Protein AF-A0AAV5YJ22-F1 (afdb_monomer_lite)

Sequence (121 aa):
APIPAADQAAGNADGRLGFRVPCLLVSPFAPRERVSHTVFDHTSVLSMIEWRWDLAPLTVRDAGANNLATALDFRSPSLHAAQFAVPPGPFGAPCSLVTARASRNEWAPVLDMAATFGWPV

Secondary structure (DSSP, 8-state):
-PPPHHHHHTT--S----S-------STTSPTT----S---THHHHHHHHHHHTPPPSSTTGGGSPPGGGG--TTS----PPP------SSSS---TTTGGGS--TTHHHHHHHHHTT---

Radius of gyration: 23.46 Å; chains: 1; bounding box: 58×46×47 Å

Structure (mmCIF, N/CA/C/O backbone):
data_AF-A0AAV5YJ22-F1
#
_entry.id   AF-A0AAV5YJ22-F1
#
loop_
_atom_site.group_PDB
_atom_site.id
_atom_site.type_symbol
_atom_site.label_atom_id
_atom_site.label_alt_id
_atom_site.label_comp_id
_atom_site.label_asym_id
_atom_site.label_entity_id
_atom_site.label_seq_id
_atom_site.pdbx_PDB_ins_code
_atom_site.Cartn_x
_atom_site.Cartn_y
_atom_site.Cartn_z
_atom_site.occupancy
_atom_site.B_iso_or_equiv
_atom_site.auth_seq_id
_atom_site.auth_comp_id
_atom_site.auth_asym_id
_atom_site.auth_atom_id
_atom_site.pdbx_PDB_model_num
ATOM 1 N N . ALA A 1 1 ? -18.566 2.467 8.330 1.00 57.62 1 ALA A N 1
ATOM 2 C CA . ALA A 1 1 ? -18.851 1.834 9.635 1.00 57.62 1 ALA A CA 1
ATOM 3 C C . ALA A 1 1 ? -18.717 2.885 10.741 1.00 57.62 1 ALA A C 1
ATOM 5 O O . ALA A 1 1 ? -18.123 3.923 10.458 1.00 57.62 1 ALA A O 1
ATOM 6 N N . PRO A 1 2 ? -19.279 2.677 11.946 1.00 70.56 2 PRO A N 1
ATOM 7 C CA . PRO A 1 2 ? -19.092 3.592 13.076 1.00 70.56 2 PRO A CA 1
ATOM 8 C C . PRO A 1 2 ? -17.601 3.772 13.393 1.00 70.56 2 PRO A C 1
ATOM 10 O O . PRO A 1 2 ? -16.855 2.796 13.348 1.00 70.56 2 PRO A O 1
ATOM 13 N N . ILE A 1 3 ? -17.170 5.000 13.695 1.00 77.12 3 ILE A N 1
ATOM 14 C CA . ILE A 1 3 ? -15.765 5.307 14.003 1.00 77.12 3 ILE A CA 1
ATOM 15 C C . ILE A 1 3 ? -15.438 4.758 15.402 1.00 77.12 3 ILE A C 1
ATOM 17 O O . ILE A 1 3 ? -16.082 5.196 16.362 1.00 77.12 3 ILE A O 1
ATOM 21 N N . PRO A 1 4 ? -14.467 3.836 15.552 1.00 79.88 4 PRO A N 1
ATOM 22 C CA . PRO A 1 4 ? -14.056 3.335 16.862 1.00 79.88 4 PRO A CA 1
ATOM 23 C C . PRO A 1 4 ? -13.567 4.462 17.782 1.00 79.88 4 PRO A C 1
ATOM 25 O O . PRO A 1 4 ? -12.995 5.446 17.318 1.00 79.88 4 PRO A O 1
ATOM 28 N N . ALA A 1 5 ? -13.724 4.303 19.098 1.00 83.38 5 ALA A N 1
ATOM 29 C CA . ALA A 1 5 ? -13.278 5.308 20.070 1.00 83.38 5 ALA A CA 1
ATOM 30 C C . ALA A 1 5 ? -11.773 5.627 19.959 1.00 83.38 5 ALA A C 1
ATOM 32 O O . ALA A 1 5 ? -11.375 6.773 20.143 1.00 83.38 5 ALA A O 1
ATOM 33 N N . ALA A 1 6 ? -10.948 4.635 19.605 1.00 79.56 6 ALA A N 1
ATOM 34 C CA . ALA A 1 6 ? -9.516 4.824 19.373 1.00 79.56 6 ALA A CA 1
ATOM 35 C C . ALA A 1 6 ? -9.228 5.746 18.171 1.00 79.56 6 ALA A C 1
ATOM 37 O O . ALA A 1 6 ? -8.395 6.642 18.275 1.00 79.56 6 ALA A O 1
ATOM 38 N N . ASP A 1 7 ? -9.967 5.586 17.068 1.00 77.31 7 ASP A N 1
ATOM 39 C CA . ASP A 1 7 ? -9.870 6.460 15.891 1.00 77.31 7 ASP A CA 1
ATOM 40 C C . ASP A 1 7 ? -10.308 7.891 16.232 1.00 77.31 7 ASP A C 1
ATOM 42 O O . ASP A 1 7 ? -9.645 8.855 15.847 1.00 77.31 7 ASP A O 1
ATOM 46 N N . GLN A 1 8 ? -11.393 8.039 17.000 1.00 82.69 8 GLN A N 1
ATOM 47 C CA . GLN A 1 8 ? -11.853 9.353 17.464 1.00 82.69 8 GLN A CA 1
ATOM 48 C C . GLN A 1 8 ? -10.802 10.034 18.351 1.00 82.69 8 GLN A C 1
ATOM 50 O O . GLN A 1 8 ? -10.528 11.220 18.173 1.00 82.69 8 GLN A O 1
ATOM 55 N N . ALA A 1 9 ? -10.169 9.286 19.262 1.00 81.81 9 ALA A N 1
ATOM 56 C CA . ALA A 1 9 ? -9.095 9.789 20.120 1.00 81.81 9 ALA A CA 1
ATOM 57 C C . ALA A 1 9 ? -7.842 10.204 19.327 1.00 81.81 9 ALA A C 1
ATOM 59 O O . ALA A 1 9 ? -7.155 11.143 19.719 1.00 81.81 9 ALA A O 1
ATOM 60 N N . ALA A 1 10 ? -7.577 9.554 18.190 1.00 75.62 10 ALA A N 1
ATOM 61 C CA . ALA A 1 10 ? -6.520 9.932 17.251 1.00 75.62 10 ALA A CA 1
ATOM 62 C C . ALA A 1 10 ? -6.883 11.144 16.362 1.00 75.62 10 ALA A C 1
ATOM 64 O O . ALA A 1 10 ? -6.076 11.560 15.531 1.00 75.62 10 ALA A O 1
ATOM 65 N N . GLY A 1 11 ? -8.079 11.724 16.526 1.00 80.25 11 GLY A N 1
ATOM 66 C CA . GLY A 1 11 ? -8.534 12.917 15.807 1.00 80.25 11 GLY A CA 1
ATOM 67 C C . GLY A 1 11 ? -9.370 12.640 14.553 1.00 80.25 11 GLY A C 1
ATOM 68 O O . GLY A 1 11 ? -9.738 13.581 13.849 1.00 80.25 11 GLY A O 1
ATOM 69 N N . ASN A 1 12 ? -9.711 11.381 14.262 1.00 77.75 12 ASN A N 1
ATOM 70 C CA . ASN A 1 12 ? -10.606 11.036 13.157 1.00 77.75 12 ASN A CA 1
ATOM 71 C C . ASN A 1 12 ? -12.073 11.249 13.576 1.00 77.75 12 ASN A C 1
ATOM 73 O O . ASN A 1 12 ? -12.706 10.357 14.136 1.00 77.75 12 ASN A O 1
ATOM 77 N N . ALA A 1 13 ? -12.615 12.441 13.316 1.00 76.88 13 ALA A N 1
ATOM 78 C CA . ALA A 1 13 ? -13.981 12.805 13.711 1.00 76.88 13 ALA A CA 1
ATOM 79 C C . ALA A 1 13 ? -15.055 12.497 12.647 1.00 76.88 13 ALA A C 1
ATOM 81 O O . ALA A 1 13 ? -16.232 12.391 12.984 1.00 76.88 13 ALA A O 1
ATOM 82 N N . ASP A 1 14 ? -14.678 12.367 11.371 1.00 80.81 14 ASP A N 1
ATOM 83 C CA . ASP A 1 14 ? -15.618 12.262 10.244 1.00 80.81 14 ASP A CA 1
ATOM 84 C C . ASP A 1 14 ? -15.607 10.894 9.539 1.00 80.81 14 ASP A C 1
ATOM 86 O O . ASP A 1 14 ? -16.500 10.601 8.739 1.00 80.81 14 ASP A O 1
ATOM 90 N N . GLY A 1 15 ? -14.619 10.040 9.832 1.00 80.00 15 GLY A N 1
ATOM 91 C CA . GLY A 1 15 ? -14.491 8.708 9.247 1.00 80.00 15 GLY A CA 1
ATOM 92 C C . GLY A 1 15 ? -14.138 8.734 7.760 1.00 80.00 15 GLY A C 1
ATOM 93 O O . GLY A 1 15 ? -14.307 7.724 7.075 1.00 80.00 15 GLY A O 1
ATOM 94 N N . ARG A 1 16 ? -13.677 9.875 7.232 1.00 85.38 16 ARG A N 1
ATOM 95 C CA . ARG A 1 16 ? -13.367 10.044 5.809 1.00 85.38 16 ARG A CA 1
ATOM 96 C C . ARG A 1 16 ? -11.949 9.578 5.481 1.00 85.38 16 ARG A C 1
ATOM 98 O O . ARG A 1 16 ? -11.114 9.327 6.349 1.00 85.38 16 ARG A O 1
ATOM 105 N N . LEU A 1 17 ? -11.675 9.431 4.184 1.00 85.06 17 LEU A N 1
ATOM 106 C CA . LEU A 1 17 ? -10.358 9.036 3.665 1.00 85.06 17 LEU A CA 1
ATOM 107 C C . LEU A 1 17 ? -9.369 10.211 3.551 1.00 85.06 17 LEU A C 1
ATOM 109 O O . LEU A 1 17 ? -8.184 9.982 3.349 1.00 85.06 17 LEU A O 1
ATOM 113 N N . GLY A 1 18 ? -9.841 11.455 3.680 1.00 87.88 18 GLY A N 1
ATOM 114 C CA . GLY A 1 18 ? -9.026 12.649 3.457 1.00 87.88 18 GLY A CA 1
ATOM 115 C C . GLY A 1 18 ? -8.789 12.950 1.972 1.00 87.88 18 GLY A C 1
ATOM 116 O O . GLY A 1 18 ? -9.609 12.614 1.113 1.00 87.88 18 GLY A O 1
ATOM 117 N N . PHE A 1 19 ? -7.685 13.639 1.673 1.00 91.69 19 PHE A N 1
ATOM 118 C CA . PHE A 1 19 ? -7.274 13.956 0.302 1.00 91.69 19 PHE A CA 1
ATOM 119 C C . PHE A 1 19 ? -6.531 12.778 -0.345 1.00 91.69 19 PHE A C 1
ATOM 121 O O . PHE A 1 19 ? -6.006 11.900 0.334 1.00 91.69 19 PHE A O 1
ATOM 128 N N . ARG A 1 20 ? -6.478 12.750 -1.682 1.00 94.75 20 ARG A N 1
ATOM 129 C CA . ARG A 1 20 ? -5.806 11.668 -2.415 1.00 94.75 20 ARG A CA 1
ATOM 130 C C . ARG A 1 20 ? -4.290 11.838 -2.395 1.00 94.75 20 ARG A C 1
ATOM 132 O O . ARG A 1 20 ? -3.785 12.917 -2.689 1.00 94.75 20 ARG A O 1
ATOM 139 N N . VAL A 1 21 ? -3.589 10.736 -2.147 1.00 94.62 21 VAL A N 1
ATOM 140 C CA . VAL A 1 21 ? -2.128 10.622 -2.245 1.00 94.62 21 VAL A CA 1
ATOM 141 C C . VAL A 1 21 ? -1.736 9.649 -3.361 1.00 94.62 21 VAL A C 1
ATOM 143 O O . VAL A 1 21 ? -2.516 8.748 -3.687 1.00 94.62 21 VAL A O 1
ATOM 146 N N . PRO A 1 22 ? -0.550 9.804 -3.972 1.00 96.19 22 PRO A N 1
ATOM 147 C CA . PRO A 1 22 ? -0.038 8.822 -4.919 1.00 96.19 22 PRO A CA 1
ATOM 148 C C . PRO A 1 22 ? 0.274 7.490 -4.219 1.00 96.19 22 PRO A C 1
ATOM 150 O O . PRO A 1 22 ? 0.781 7.462 -3.100 1.00 96.19 22 PRO A O 1
ATOM 153 N N . CYS A 1 23 ? 0.013 6.383 -4.912 1.00 95.19 23 CYS A N 1
ATOM 154 C CA . CYS A 1 23 ? 0.359 5.031 -4.480 1.00 95.19 23 CYS A CA 1
ATOM 155 C C . CYS A 1 23 ? 1.026 4.294 -5.646 1.00 95.19 23 CYS A C 1
ATOM 157 O O . CYS A 1 23 ? 0.514 4.315 -6.767 1.00 95.19 23 CYS A O 1
ATOM 159 N N . LEU A 1 24 ? 2.169 3.659 -5.386 1.00 95.75 24 LEU A N 1
ATOM 160 C CA . LEU A 1 24 ? 2.921 2.877 -6.364 1.00 95.75 24 LEU A CA 1
ATOM 161 C C . LEU A 1 24 ? 3.123 1.460 -5.829 1.00 95.75 24 LEU A C 1
ATOM 163 O O . LEU A 1 24 ? 3.598 1.281 -4.710 1.00 95.75 24 LEU A O 1
ATOM 167 N N . LEU A 1 25 ? 2.802 0.459 -6.650 1.00 94.88 25 LEU A N 1
ATOM 168 C CA . LEU A 1 25 ? 3.099 -0.946 -6.376 1.00 94.88 25 LEU A CA 1
ATOM 169 C C . LEU A 1 25 ? 4.260 -1.390 -7.263 1.00 94.88 25 LEU A C 1
ATOM 171 O O . LEU A 1 25 ? 4.125 -1.470 -8.483 1.00 94.88 25 LEU A O 1
ATOM 175 N N . VAL A 1 26 ? 5.395 -1.701 -6.640 1.00 94.12 26 VAL A N 1
ATOM 176 C CA . VAL A 1 26 ? 6.591 -2.197 -7.327 1.00 94.12 26 VAL A CA 1
ATOM 177 C C . VAL A 1 26 ? 6.833 -3.634 -6.888 1.00 94.12 26 VAL A C 1
ATOM 179 O O . VAL A 1 26 ? 7.144 -3.899 -5.732 1.00 94.12 26 VAL A O 1
ATOM 182 N N . SER A 1 27 ? 6.637 -4.576 -7.806 1.00 93.75 27 SER A N 1
ATOM 183 C CA . SER A 1 27 ? 6.736 -6.010 -7.531 1.00 93.75 27 SER A CA 1
ATOM 184 C C . SER A 1 27 ? 6.930 -6.783 -8.837 1.00 93.75 27 SER A C 1
ATOM 186 O O . SER A 1 27 ? 6.420 -6.336 -9.866 1.00 93.75 27 SER A O 1
ATOM 188 N N . PRO A 1 28 ? 7.576 -7.965 -8.826 1.00 95.44 28 PRO A N 1
ATOM 189 C CA . PRO A 1 28 ? 7.535 -8.887 -9.960 1.00 95.44 28 PRO A CA 1
ATOM 190 C C . PRO A 1 28 ? 6.116 -9.265 -10.393 1.00 95.44 28 PRO A C 1
ATOM 192 O O . PRO A 1 28 ? 5.890 -9.573 -11.556 1.00 95.44 28 PRO A O 1
ATOM 195 N N . PHE A 1 29 ? 5.156 -9.229 -9.468 1.00 95.94 29 PHE A N 1
ATOM 196 C CA . PHE A 1 29 ? 3.751 -9.541 -9.731 1.00 95.94 29 PHE A CA 1
ATOM 197 C C . PHE A 1 29 ? 2.940 -8.321 -10.187 1.00 95.94 29 PHE A C 1
ATOM 199 O O . PHE A 1 29 ? 1.753 -8.445 -10.471 1.00 95.94 29 PHE A O 1
ATOM 206 N N . ALA A 1 30 ? 3.533 -7.124 -10.219 1.00 95.38 30 ALA A N 1
ATOM 207 C CA . ALA A 1 30 ? 2.828 -5.927 -10.660 1.00 95.38 30 ALA A CA 1
ATOM 208 C C . ALA A 1 30 ? 2.716 -5.923 -12.197 1.00 95.38 30 ALA A C 1
ATOM 210 O O . ALA A 1 30 ? 3.748 -5.977 -12.877 1.00 95.38 30 ALA A O 1
ATOM 211 N N . PRO A 1 31 ? 1.501 -5.830 -12.771 1.00 92.88 31 PRO A N 1
ATOM 212 C CA . PRO A 1 31 ? 1.338 -5.691 -14.213 1.00 92.88 31 PRO A CA 1
ATOM 213 C C . PRO A 1 31 ? 2.033 -4.421 -14.719 1.00 92.88 31 PRO A C 1
ATOM 215 O O . PRO A 1 31 ? 1.946 -3.361 -14.095 1.00 92.88 31 PRO A O 1
ATOM 218 N N . ARG A 1 32 ? 2.724 -4.518 -15.858 1.00 90.31 32 ARG A N 1
ATOM 219 C CA . ARG A 1 32 ? 3.384 -3.365 -16.486 1.00 90.31 32 ARG A CA 1
ATOM 220 C C . ARG A 1 32 ? 2.347 -2.415 -17.079 1.00 90.31 32 ARG A C 1
ATOM 222 O O . ARG A 1 32 ? 1.290 -2.857 -17.516 1.00 90.31 32 ARG A O 1
ATOM 229 N N . GLU A 1 33 ? 2.669 -1.121 -17.061 1.00 90.62 33 GLU A N 1
ATOM 230 C CA . GLU A 1 33 ? 1.868 -0.057 -17.692 1.00 90.62 33 GLU A CA 1
ATOM 231 C C . GLU A 1 33 ? 0.400 -0.016 -17.229 1.00 90.62 33 GLU A C 1
ATOM 233 O O . GLU A 1 33 ? -0.494 0.417 -17.953 1.00 90.62 33 GLU A O 1
ATOM 238 N N . ARG A 1 34 ? 0.137 -0.453 -15.991 1.00 93.88 34 ARG A N 1
ATOM 239 C CA . ARG A 1 34 ? -1.212 -0.522 -15.432 1.00 93.88 34 ARG A CA 1
ATOM 240 C C . ARG A 1 34 ? -1.427 0.526 -14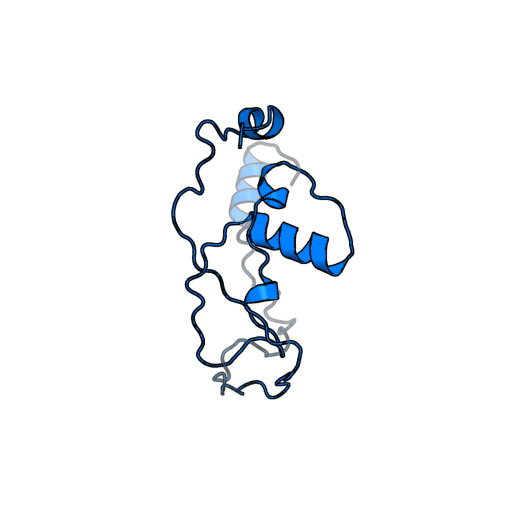.349 1.00 93.88 34 ARG A C 1
ATOM 242 O O . ARG A 1 34 ? -0.692 0.579 -13.366 1.00 93.88 34 ARG A O 1
ATOM 249 N N . VAL A 1 35 ? -2.519 1.276 -14.477 1.00 96.31 35 VAL A N 1
ATOM 250 C CA . VAL A 1 35 ? -3.068 2.121 -13.411 1.00 96.31 35 VAL A CA 1
ATOM 251 C C . VAL A 1 35 ? -4.306 1.433 -12.843 1.00 96.31 35 VAL A C 1
ATOM 253 O O . VAL A 1 35 ? -5.243 1.120 -13.574 1.00 96.31 35 VAL A O 1
ATOM 256 N N . SER A 1 36 ? -4.314 1.167 -11.535 1.00 95.88 36 SER A N 1
ATOM 257 C CA . SER A 1 36 ? -5.521 0.687 -10.858 1.00 95.88 36 SER A CA 1
ATOM 258 C C . SER A 1 36 ? -6.408 1.873 -10.489 1.00 95.88 36 SER A C 1
ATOM 260 O O . SER A 1 36 ? -5.938 2.817 -9.861 1.00 95.88 36 SER A O 1
ATOM 262 N N . HIS A 1 37 ? -7.692 1.811 -10.840 1.00 95.81 37 HIS A N 1
ATOM 263 C CA . HIS A 1 37 ? -8.689 2.816 -10.449 1.00 95.81 37 HIS A CA 1
ATOM 264 C C . HIS A 1 37 ? -9.499 2.416 -9.208 1.00 95.81 37 HIS A C 1
ATOM 266 O O . HIS A 1 37 ? -10.393 3.156 -8.795 1.00 95.81 37 HIS A O 1
ATOM 272 N N . THR A 1 38 ? -9.190 1.264 -8.603 1.00 96.06 38 THR A N 1
ATOM 273 C CA . THR A 1 38 ? -9.744 0.875 -7.302 1.00 96.06 38 THR A CA 1
ATOM 274 C C . THR A 1 38 ? -9.383 1.928 -6.258 1.00 96.06 38 THR A C 1
ATOM 276 O O . THR A 1 38 ? -8.253 2.416 -6.211 1.00 96.06 38 THR A O 1
ATOM 279 N N . VAL A 1 39 ? -10.352 2.286 -5.419 1.00 95.44 39 VAL A N 1
ATOM 280 C CA . VAL A 1 39 ? -10.125 3.211 -4.309 1.00 95.44 39 VAL A CA 1
ATOM 281 C C . VAL A 1 39 ? -9.384 2.470 -3.203 1.00 95.44 39 VAL A C 1
ATOM 283 O O . VAL A 1 39 ? -9.921 1.531 -2.623 1.00 95.44 39 VAL A O 1
ATOM 286 N N . PHE A 1 40 ? -8.169 2.916 -2.911 1.00 96.00 40 PHE A N 1
ATOM 287 C CA . PHE A 1 40 ? -7.377 2.460 -1.774 1.00 96.00 40 PHE A CA 1
ATOM 288 C C . PHE A 1 40 ? -7.205 3.597 -0.770 1.00 96.00 40 PHE A C 1
ATOM 290 O O . PHE A 1 40 ? -7.328 4.777 -1.109 1.00 96.00 40 PHE A O 1
ATOM 297 N N . ASP A 1 41 ? -6.887 3.224 0.457 1.00 94.06 41 ASP A N 1
ATOM 298 C CA . ASP A 1 41 ? -6.511 4.113 1.546 1.00 94.06 41 ASP A CA 1
ATOM 299 C C . ASP A 1 41 ? -5.252 3.589 2.254 1.00 94.06 41 ASP A C 1
ATOM 301 O O . ASP A 1 41 ? -4.692 2.558 1.882 1.00 94.06 41 ASP A O 1
ATOM 305 N N . HIS A 1 42 ? -4.775 4.293 3.279 1.00 92.44 42 HIS A N 1
ATOM 306 C CA . HIS A 1 42 ? -3.573 3.873 4.006 1.00 92.44 42 HIS A CA 1
ATOM 307 C C . HIS A 1 42 ? -3.726 2.498 4.677 1.00 92.44 42 HIS A C 1
ATOM 309 O O . HIS A 1 42 ? -2.765 1.731 4.733 1.00 92.44 42 HIS A O 1
ATOM 315 N N . THR A 1 43 ? -4.935 2.146 5.118 1.00 93.69 43 THR A N 1
ATOM 316 C CA . THR A 1 43 ? -5.238 0.841 5.721 1.00 93.69 43 THR A CA 1
ATOM 317 C C . THR A 1 43 ? -5.290 -0.302 4.707 1.00 93.69 43 THR A C 1
ATOM 319 O O . THR A 1 43 ? -5.199 -1.462 5.090 1.00 93.69 43 THR A O 1
ATOM 322 N N . SER A 1 44 ? -5.315 -0.011 3.404 1.00 96.75 44 SER A N 1
ATOM 323 C CA . SER A 1 44 ? -5.195 -1.023 2.342 1.00 96.75 44 SER A CA 1
ATOM 324 C C . SER A 1 44 ? -3.840 -1.749 2.371 1.00 96.75 44 SER A C 1
ATOM 326 O O . 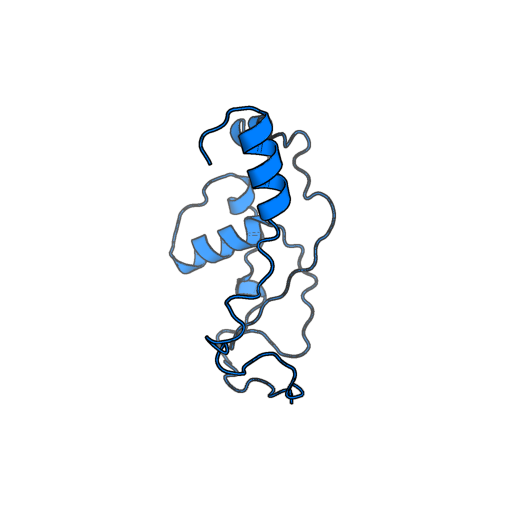SER A 1 44 ? -3.734 -2.897 1.935 1.00 96.75 44 SER A O 1
ATOM 328 N N . VAL A 1 45 ? -2.803 -1.106 2.928 1.00 96.81 45 VAL A N 1
ATOM 329 C CA . VAL A 1 45 ? -1.511 -1.747 3.223 1.00 96.81 45 VAL A CA 1
ATOM 330 C C . VAL A 1 45 ? -1.667 -2.790 4.330 1.00 96.81 45 VAL A C 1
ATOM 332 O O . VAL A 1 45 ? -1.177 -3.905 4.171 1.00 96.81 45 VAL A O 1
ATOM 335 N N . LEU A 1 46 ? -2.381 -2.456 5.411 1.00 96.94 46 LEU A N 1
ATOM 336 C CA . LEU A 1 46 ? -2.659 -3.391 6.507 1.00 96.94 46 LEU A CA 1
ATOM 337 C C . LEU A 1 46 ? -3.493 -4.574 6.018 1.00 96.94 46 LEU A C 1
ATOM 339 O O . LEU A 1 46 ? -3.079 -5.709 6.209 1.00 96.94 46 LEU A O 1
ATOM 343 N N . SER A 1 47 ? -4.549 -4.318 5.243 1.00 97.38 47 SER A N 1
ATOM 344 C CA . SER A 1 47 ? -5.373 -5.368 4.626 1.00 97.38 47 SER A CA 1
ATOM 345 C C . SER A 1 47 ? -4.551 -6.359 3.784 1.00 97.38 47 SER A C 1
ATOM 347 O O . SER A 1 47 ? -4.789 -7.567 3.812 1.00 97.38 47 SER A O 1
ATOM 349 N N . MET A 1 48 ? -3.532 -5.883 3.055 1.00 97.75 48 MET A N 1
ATOM 350 C CA . MET A 1 48 ? -2.625 -6.767 2.314 1.00 97.75 48 MET A CA 1
ATOM 351 C C . MET A 1 48 ? -1.727 -7.602 3.234 1.00 97.75 48 MET A C 1
ATOM 353 O O . MET A 1 48 ? -1.482 -8.772 2.933 1.00 97.75 48 MET A O 1
ATOM 357 N N . ILE A 1 49 ? -1.228 -7.017 4.326 1.00 98.12 49 ILE A N 1
ATOM 358 C CA . ILE A 1 49 ? -0.433 -7.721 5.339 1.00 98.12 49 ILE A CA 1
ATOM 359 C C . ILE A 1 49 ? -1.302 -8.796 6.005 1.00 98.12 49 ILE A C 1
ATOM 361 O O . ILE A 1 49 ? -0.953 -9.973 5.989 1.00 98.12 49 ILE A O 1
ATOM 365 N N . GLU A 1 50 ? -2.473 -8.422 6.502 1.00 98.31 50 GLU A N 1
ATOM 366 C CA . GLU A 1 50 ? -3.437 -9.329 7.126 1.00 98.31 50 GLU A CA 1
ATOM 367 C C . GLU A 1 50 ? -3.752 -10.524 6.232 1.00 98.31 50 GLU A C 1
ATOM 369 O O . GLU A 1 50 ? -3.583 -11.668 6.645 1.00 98.31 50 GLU A O 1
ATOM 374 N N . TRP A 1 51 ? -4.082 -10.272 4.965 1.00 97.81 51 TRP A N 1
ATOM 375 C CA . TRP A 1 51 ? -4.311 -11.329 3.985 1.00 97.81 51 TRP A CA 1
ATOM 376 C C . TRP A 1 51 ? -3.085 -12.220 3.744 1.00 97.81 51 TRP A C 1
ATOM 378 O O . TRP A 1 51 ? -3.222 -13.429 3.569 1.00 97.81 51 TRP A O 1
ATOM 388 N N . ARG A 1 52 ? -1.877 -11.646 3.696 1.00 97.56 52 ARG A N 1
ATOM 389 C CA . ARG A 1 52 ? -0.654 -12.397 3.380 1.00 97.56 52 ARG A CA 1
ATOM 390 C C . ARG A 1 52 ? -0.238 -13.344 4.505 1.00 97.56 52 ARG A C 1
ATOM 392 O O . ARG A 1 52 ? 0.330 -14.396 4.212 1.00 97.56 52 ARG A O 1
ATOM 399 N N . TRP A 1 53 ? -0.461 -12.947 5.753 1.00 98.12 53 TRP A N 1
ATOM 400 C CA . TRP A 1 53 ? -0.025 -13.683 6.943 1.00 98.12 53 TRP A CA 1
ATOM 401 C C . TRP A 1 53 ? -1.177 -14.295 7.744 1.00 98.12 53 TRP A C 1
ATOM 403 O O . TRP A 1 53 ? -0.927 -14.815 8.827 1.00 98.12 53 TRP A O 1
ATOM 413 N N . ASP A 1 54 ? -2.398 -14.266 7.204 1.00 97.88 54 ASP A N 1
ATOM 414 C CA . ASP A 1 54 ? -3.612 -14.774 7.853 1.00 97.88 54 ASP A CA 1
ATOM 415 C C . ASP A 1 54 ? -3.841 -14.149 9.242 1.00 97.88 54 ASP A C 1
ATOM 417 O O . ASP A 1 54 ? -4.070 -14.825 10.244 1.00 97.88 54 ASP A O 1
ATOM 421 N N . LEU A 1 55 ? -3.706 -12.822 9.315 1.00 98.19 55 LEU A N 1
ATOM 422 C CA . LEU A 1 55 ? -3.908 -12.064 10.548 1.00 98.19 55 LEU A CA 1
ATOM 423 C C . LEU A 1 55 ? -5.332 -11.517 10.613 1.00 98.19 55 LEU A C 1
ATOM 425 O O . LEU A 1 55 ? -5.933 -11.159 9.600 1.00 98.19 55 LEU A O 1
ATOM 429 N N . ALA A 1 56 ? -5.850 -11.401 11.833 1.00 97.38 56 ALA A N 1
ATOM 430 C CA . ALA A 1 56 ? -7.088 -10.678 12.077 1.00 97.38 56 ALA A CA 1
ATOM 431 C C . ALA A 1 56 ? -6.874 -9.160 11.882 1.00 97.38 56 ALA A C 1
ATOM 433 O O . ALA A 1 56 ? -5.817 -8.656 12.276 1.00 97.38 56 ALA A O 1
ATOM 434 N N . PRO A 1 57 ? -7.870 -8.427 11.349 1.00 94.56 57 PRO A N 1
ATOM 435 C CA . PRO A 1 57 ? -7.827 -6.970 11.280 1.00 94.56 57 PRO A CA 1
ATOM 436 C C . PRO A 1 57 ? -7.675 -6.334 12.661 1.00 94.56 57 PRO A C 1
ATOM 438 O O . PRO A 1 57 ? -8.220 -6.832 13.651 1.00 94.56 57 PRO A O 1
ATOM 441 N N . LEU A 1 58 ? -6.968 -5.209 12.729 1.00 90.19 58 LEU A N 1
ATOM 442 C CA . LEU A 1 58 ? -6.731 -4.491 13.981 1.00 90.19 58 LEU A CA 1
ATOM 443 C C . LEU A 1 58 ? -7.905 -3.583 14.353 1.00 90.19 58 LEU A C 1
ATOM 445 O O . LEU A 1 58 ? -8.146 -3.324 15.534 1.00 90.19 58 LEU A O 1
ATOM 449 N N . THR A 1 59 ? -8.638 -3.081 13.361 1.00 86.56 59 THR A N 1
ATOM 450 C CA . THR A 1 59 ? -9.760 -2.162 13.553 1.00 86.56 59 THR A CA 1
ATOM 451 C C . THR A 1 59 ? -10.937 -2.503 12.631 1.00 86.56 59 THR A C 1
ATOM 453 O O . THR A 1 59 ? -10.954 -3.480 11.890 1.00 86.56 59 THR A O 1
ATOM 456 N N . VAL A 1 60 ? -11.986 -1.682 12.678 1.00 87.00 60 VAL A N 1
ATOM 457 C CA . VAL A 1 60 ? -13.105 -1.785 11.728 1.00 87.00 60 VAL A CA 1
ATOM 458 C C . VAL A 1 60 ? -12.733 -1.186 10.361 1.00 87.00 60 VAL A C 1
ATOM 460 O O . VAL A 1 60 ? -13.401 -1.452 9.363 1.00 87.00 60 VAL A O 1
ATOM 463 N N . ARG A 1 61 ? -11.691 -0.347 10.301 1.00 87.38 61 ARG A N 1
ATOM 464 C CA . ARG A 1 61 ? -11.331 0.418 9.104 1.00 87.38 61 ARG A CA 1
ATOM 465 C C . ARG A 1 61 ? -10.527 -0.411 8.106 1.00 87.38 61 ARG A C 1
ATOM 467 O O . ARG A 1 61 ? -10.928 -0.517 6.954 1.00 87.38 61 ARG A O 1
ATOM 474 N N . ASP A 1 62 ? -9.439 -1.015 8.563 1.00 90.88 62 ASP A N 1
ATOM 475 C CA . ASP A 1 62 ? -8.638 -2.003 7.830 1.00 90.88 62 ASP A CA 1
ATOM 476 C C . ASP A 1 62 ? -9.452 -3.245 7.457 1.00 90.88 62 ASP A C 1
ATOM 478 O O . ASP A 1 62 ? -9.375 -3.680 6.309 1.00 90.88 62 ASP A O 1
ATOM 482 N N . ALA A 1 63 ? -10.350 -3.707 8.335 1.00 92.25 63 ALA A N 1
ATOM 483 C CA . ALA A 1 63 ? -11.288 -4.786 8.010 1.00 92.25 63 ALA A CA 1
ATOM 484 C C . ALA A 1 63 ? -12.164 -4.495 6.773 1.00 92.25 63 ALA A C 1
ATOM 486 O O . ALA A 1 63 ?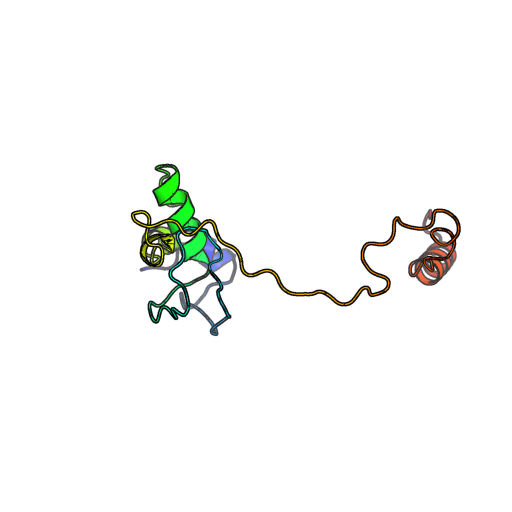 -12.603 -5.418 6.089 1.00 92.25 63 ALA A O 1
ATOM 487 N N . GLY A 1 64 ? -12.450 -3.218 6.495 1.00 90.56 64 GLY A N 1
ATOM 488 C CA . GLY A 1 64 ? -13.222 -2.775 5.331 1.00 90.56 64 GLY A CA 1
ATOM 489 C C . GLY A 1 64 ? -12.378 -2.248 4.168 1.00 90.56 64 GLY A C 1
ATOM 490 O O . GLY A 1 64 ? -12.951 -1.803 3.171 1.00 90.56 64 GLY A O 1
ATOM 491 N N . ALA A 1 65 ? -11.049 -2.243 4.287 1.00 94.19 65 ALA A N 1
ATOM 492 C CA . ALA A 1 65 ? -10.164 -1.679 3.277 1.00 94.19 65 ALA A CA 1
ATOM 493 C C . ALA A 1 65 ? -9.987 -2.631 2.083 1.00 94.19 65 ALA A C 1
ATOM 495 O O . ALA A 1 65 ? -9.993 -3.855 2.215 1.00 94.19 65 ALA A O 1
ATOM 496 N N . ASN A 1 66 ? -9.796 -2.063 0.889 1.00 97.06 66 ASN A N 1
ATOM 497 C CA . ASN A 1 66 ? -9.503 -2.860 -0.298 1.00 97.06 66 ASN A CA 1
ATOM 498 C C . ASN A 1 66 ? -8.077 -3.412 -0.222 1.00 97.06 66 ASN A C 1
ATOM 500 O O . ASN A 1 66 ? -7.117 -2.663 -0.074 1.00 97.06 66 ASN A O 1
ATOM 504 N N . ASN A 1 67 ? -7.918 -4.717 -0.405 1.00 97.44 67 ASN A N 1
ATOM 505 C CA . ASN A 1 67 ? -6.603 -5.344 -0.368 1.00 97.44 67 ASN A CA 1
ATOM 506 C C . ASN A 1 67 ? -5.772 -4.992 -1.622 1.00 97.44 67 ASN A C 1
ATOM 508 O O . ASN A 1 67 ? -6.196 -5.248 -2.756 1.00 97.44 67 ASN A O 1
ATOM 512 N N . LEU A 1 68 ? -4.557 -4.466 -1.430 1.00 97.50 68 LEU A N 1
ATOM 513 C CA . LEU A 1 68 ? -3.619 -4.131 -2.514 1.00 97.50 68 LEU A CA 1
ATOM 514 C C . LEU A 1 68 ? -3.196 -5.339 -3.366 1.00 97.50 68 LEU A C 1
ATOM 516 O O . LEU A 1 68 ? -2.865 -5.172 -4.541 1.00 97.50 68 LEU A O 1
ATOM 520 N N . ALA A 1 69 ? -3.258 -6.559 -2.826 1.00 96.88 69 ALA A N 1
ATOM 521 C CA . ALA A 1 69 ? -2.959 -7.788 -3.558 1.00 96.88 69 ALA A CA 1
ATOM 522 C C . ALA A 1 69 ? -3.861 -7.984 -4.789 1.00 96.88 69 ALA A C 1
ATOM 524 O O . ALA A 1 69 ? -3.447 -8.615 -5.755 1.00 96.88 69 ALA A O 1
ATOM 525 N N . THR A 1 70 ? -5.059 -7.389 -4.799 1.00 96.44 70 THR A N 1
ATOM 526 C CA . THR A 1 70 ? -5.982 -7.427 -5.949 1.00 96.44 70 THR A CA 1
ATOM 527 C C . THR A 1 70 ? -5.442 -6.713 -7.191 1.00 96.44 70 THR A C 1
ATOM 529 O O . THR A 1 70 ? -5.915 -6.953 -8.300 1.00 96.44 70 THR A O 1
ATOM 532 N N . ALA A 1 71 ? -4.447 -5.835 -7.030 1.00 96.56 71 ALA A N 1
ATOM 533 C CA . ALA A 1 71 ? -3.789 -5.149 -8.136 1.00 96.56 71 ALA A CA 1
ATOM 534 C C . ALA A 1 71 ? -2.577 -5.916 -8.703 1.00 96.56 71 ALA A C 1
ATOM 536 O O . ALA A 1 71 ? -2.002 -5.463 -9.696 1.00 96.56 71 ALA A O 1
ATOM 537 N N . LEU A 1 72 ? -2.194 -7.046 -8.094 1.00 96.12 72 LEU A N 1
ATOM 538 C CA . LEU A 1 72 ? -1.066 -7.892 -8.491 1.00 96.12 72 LEU A CA 1
ATOM 539 C C . LEU A 1 72 ? -1.553 -9.139 -9.253 1.00 96.12 72 LEU A C 1
ATOM 541 O O . LEU A 1 72 ? -2.582 -9.717 -8.911 1.00 96.12 72 LEU A O 1
ATOM 545 N N . ASP A 1 73 ? -0.794 -9.588 -10.259 1.00 95.62 73 ASP A N 1
ATOM 546 C CA . ASP A 1 73 ? -0.989 -10.890 -10.910 1.00 95.62 73 ASP A CA 1
ATOM 547 C C . ASP A 1 73 ? 0.083 -11.885 -10.451 1.00 95.62 73 ASP A C 1
ATOM 549 O O . ASP A 1 73 ? 1.228 -11.884 -10.910 1.00 95.62 73 ASP A O 1
ATOM 553 N N . PHE A 1 74 ? -0.307 -12.772 -9.537 1.00 95.38 74 PHE A N 1
ATOM 554 C CA . PHE A 1 74 ? 0.585 -13.791 -8.983 1.00 95.38 74 PHE A CA 1
ATOM 555 C C . PHE A 1 74 ? 0.872 -14.961 -9.935 1.00 95.38 74 PHE A C 1
ATOM 557 O O . PHE A 1 74 ? 1.751 -15.770 -9.647 1.00 95.38 74 PHE A O 1
ATOM 564 N N . ARG A 1 75 ? 0.164 -15.068 -11.069 1.00 95.81 75 ARG A N 1
ATOM 565 C CA . ARG A 1 75 ? 0.327 -16.181 -12.021 1.00 95.81 75 ARG A CA 1
ATOM 566 C C . ARG A 1 75 ? 1.454 -15.948 -13.024 1.00 95.81 75 ARG A C 1
ATOM 568 O O . ARG A 1 75 ? 1.946 -16.908 -13.604 1.00 95.81 75 ARG A O 1
ATOM 575 N N . SER A 1 76 ? 1.848 -14.693 -13.242 1.00 92.00 76 SER A N 1
ATOM 576 C CA . SER A 1 76 ? 2.815 -14.315 -14.277 1.00 92.00 76 SER A CA 1
ATOM 577 C C . SER A 1 76 ? 3.859 -13.317 -13.751 1.00 92.00 76 SER A C 1
ATOM 579 O O . SER A 1 76 ? 3.827 -12.141 -14.125 1.00 92.00 76 SER A O 1
ATOM 581 N N . PRO A 1 77 ? 4.800 -13.753 -12.889 1.00 94.25 77 PRO A N 1
ATOM 582 C CA . PRO A 1 77 ? 5.844 -12.877 -12.369 1.00 94.25 77 PRO A CA 1
ATOM 583 C C . PRO A 1 77 ? 6.832 -12.432 -13.457 1.00 94.25 77 PRO A C 1
ATOM 585 O O . PRO A 1 77 ? 7.404 -13.247 -14.179 1.00 94.25 77 PRO A O 1
ATOM 588 N N . SER A 1 78 ? 7.103 -11.131 -13.517 1.00 91.38 78 SER A N 1
ATOM 589 C CA . SER A 1 78 ? 8.139 -10.520 -14.350 1.00 91.38 78 SER A CA 1
ATOM 590 C C . SER A 1 78 ? 9.354 -10.147 -13.497 1.00 91.38 78 SER A C 1
ATOM 592 O O . SER A 1 78 ? 9.351 -9.142 -12.788 1.00 91.38 78 SER A O 1
ATOM 594 N N . LEU A 1 79 ? 10.421 -10.946 -13.580 1.00 91.56 79 LEU A N 1
ATOM 595 C CA . LEU A 1 79 ? 11.697 -10.676 -12.893 1.00 91.56 79 LEU A CA 1
ATOM 596 C C . LEU A 1 79 ? 12.620 -9.732 -13.679 1.00 91.56 79 LEU A C 1
ATOM 598 O O . LEU A 1 79 ? 13.674 -9.333 -13.189 1.00 91.56 79 LEU A O 1
ATOM 602 N N . HIS A 1 80 ? 12.232 -9.365 -14.900 1.00 88.31 80 HIS A N 1
ATOM 603 C CA . HIS A 1 80 ? 12.998 -8.449 -15.727 1.00 88.31 80 HIS A CA 1
ATOM 604 C C . HIS A 1 80 ? 12.694 -7.004 -15.314 1.00 88.31 80 HIS A C 1
ATOM 606 O O . HIS A 1 80 ? 11.611 -6.479 -15.582 1.00 88.31 80 HIS A O 1
ATOM 612 N N . ALA A 1 81 ? 13.635 -6.367 -14.619 1.00 81.69 81 ALA A N 1
ATOM 613 C CA . ALA A 1 81 ? 13.557 -4.954 -14.275 1.00 81.69 81 ALA A CA 1
ATOM 614 C C . ALA A 1 81 ? 14.201 -4.107 -15.378 1.00 81.69 81 ALA A C 1
ATOM 616 O O . ALA A 1 81 ? 15.284 -4.437 -15.862 1.00 81.69 81 ALA A O 1
ATOM 617 N N . ALA A 1 82 ? 13.546 -3.005 -15.754 1.00 80.75 82 ALA A N 1
ATOM 618 C CA . ALA A 1 82 ? 14.125 -2.045 -16.683 1.00 80.75 82 ALA A CA 1
ATOM 619 C C . ALA A 1 82 ? 15.411 -1.470 -16.077 1.00 80.75 82 ALA A C 1
ATOM 621 O O . ALA A 1 82 ? 15.398 -0.931 -14.969 1.00 80.75 82 ALA A O 1
ATOM 622 N N . GLN A 1 83 ? 16.517 -1.595 -16.804 1.00 84.06 83 GLN A N 1
ATOM 623 C CA . GLN A 1 83 ? 17.771 -0.957 -16.435 1.00 84.06 83 GLN A CA 1
ATOM 624 C C . GLN A 1 83 ? 17.759 0.466 -16.981 1.00 84.06 83 GLN A C 1
ATOM 626 O O . GLN A 1 83 ? 17.578 0.681 -18.177 1.00 84.06 83 GLN A O 1
ATOM 631 N N . PHE A 1 84 ? 17.936 1.440 -16.100 1.00 82.12 84 PHE A N 1
ATOM 632 C CA . PHE A 1 84 ? 18.102 2.834 -16.480 1.00 82.12 84 PHE A CA 1
ATOM 633 C C . PHE A 1 84 ? 19.571 3.211 -16.309 1.00 82.12 84 PHE A C 1
ATOM 635 O O . PHE A 1 84 ? 20.179 2.941 -15.273 1.00 82.12 84 PHE A O 1
ATOM 642 N N . ALA A 1 85 ? 20.150 3.822 -17.344 1.00 83.94 85 ALA A N 1
ATOM 643 C CA . ALA A 1 85 ? 21.490 4.378 -17.267 1.00 83.94 85 ALA A CA 1
ATOM 644 C C . ALA A 1 85 ? 21.450 5.586 -16.326 1.00 83.94 85 ALA A C 1
ATOM 646 O O . ALA A 1 85 ? 21.007 6.669 -16.704 1.00 83.94 85 ALA A O 1
ATOM 647 N N . VAL A 1 86 ? 21.871 5.385 -15.080 1.00 79.38 86 VAL A N 1
ATOM 648 C CA . VAL A 1 86 ? 22.098 6.492 -14.154 1.00 79.38 86 VAL A CA 1
ATOM 649 C C . VAL A 1 86 ? 23.407 7.153 -14.586 1.00 79.38 86 VAL A C 1
ATOM 651 O O . VAL A 1 86 ? 24.428 6.458 -14.624 1.00 79.38 86 VAL A O 1
ATOM 654 N N . PRO A 1 87 ? 23.421 8.455 -14.938 1.00 79.56 87 PRO A N 1
ATOM 655 C CA . PRO A 1 87 ? 24.672 9.151 -15.187 1.00 79.56 87 PRO A CA 1
ATOM 656 C C . PRO A 1 87 ? 25.591 8.965 -13.977 1.00 79.56 87 PRO A C 1
ATOM 658 O O . PRO A 1 87 ? 25.100 9.059 -12.847 1.00 79.56 87 PRO A O 1
ATOM 661 N N . PRO A 1 88 ? 26.895 8.711 -14.171 1.00 71.25 88 PRO A N 1
ATOM 662 C CA . PRO A 1 88 ? 27.841 8.687 -13.068 1.00 71.25 88 PRO A CA 1
ATOM 663 C C . PRO A 1 88 ? 27.917 10.099 -12.471 1.00 71.25 88 PRO A C 1
ATOM 665 O O . PRO A 1 88 ? 28.669 10.954 -12.927 1.00 71.25 88 PRO A O 1
ATOM 668 N N . GLY A 1 89 ? 27.045 10.380 -11.504 1.00 67.75 89 GLY A N 1
ATOM 669 C CA . GLY A 1 89 ? 27.098 11.575 -10.674 1.00 67.75 89 GLY A CA 1
ATOM 670 C C . GLY A 1 89 ? 28.124 11.400 -9.549 1.00 67.75 89 GLY A C 1
ATOM 671 O O . GLY A 1 89 ? 28.817 10.387 -9.491 1.00 67.75 89 GLY A O 1
ATOM 672 N N . PRO A 1 90 ? 28.192 12.331 -8.582 1.00 67.56 90 PRO A N 1
ATOM 673 C CA . PRO A 1 90 ? 28.988 12.132 -7.364 1.00 67.56 90 PRO A CA 1
ATOM 674 C C . PRO A 1 90 ? 28.444 10.998 -6.467 1.00 67.56 90 PRO A C 1
ATOM 676 O O . PRO A 1 90 ? 29.026 10.688 -5.432 1.00 67.56 90 PRO A O 1
ATOM 679 N N . PHE A 1 91 ? 27.312 10.396 -6.834 1.00 66.94 91 PHE A N 1
ATOM 680 C CA . PHE A 1 91 ? 26.645 9.320 -6.111 1.00 66.94 91 PHE A CA 1
ATOM 681 C C . PHE A 1 91 ? 27.220 7.962 -6.549 1.00 66.94 91 PHE A C 1
ATOM 683 O O . PHE A 1 91 ? 27.386 7.715 -7.740 1.00 66.94 91 PHE A O 1
ATOM 690 N N . GLY A 1 92 ? 27.512 7.069 -5.598 1.00 61.31 92 GLY A N 1
ATOM 691 C CA . GLY A 1 92 ? 28.026 5.719 -5.880 1.00 61.31 92 GLY A CA 1
ATOM 692 C C . GLY A 1 92 ? 29.553 5.589 -5.932 1.00 61.31 92 GLY A C 1
ATOM 693 O O . GLY A 1 92 ? 30.058 4.469 -5.982 1.00 61.31 92 GLY A O 1
ATOM 694 N N . ALA A 1 93 ? 30.302 6.694 -5.846 1.00 68.25 93 ALA A N 1
ATOM 695 C CA . ALA A 1 93 ? 31.713 6.621 -5.478 1.00 68.25 93 ALA A CA 1
ATOM 696 C C . ALA A 1 93 ? 31.831 6.104 -4.029 1.00 68.25 93 ALA A C 1
ATOM 698 O O . ALA A 1 93 ? 31.001 6.479 -3.192 1.00 68.25 93 ALA A O 1
ATOM 699 N N . PRO A 1 94 ? 32.837 5.271 -3.693 1.00 66.06 94 PRO A N 1
ATOM 700 C CA . PRO A 1 94 ? 33.139 5.005 -2.293 1.00 66.06 94 PRO A CA 1
ATOM 701 C C . PRO A 1 94 ? 33.317 6.353 -1.595 1.00 66.06 94 PRO A C 1
ATOM 703 O O . PRO A 1 94 ? 34.052 7.207 -2.095 1.00 66.06 94 PRO A O 1
ATOM 706 N N . CYS A 1 95 ? 32.613 6.561 -0.475 1.00 61.91 95 CYS A N 1
ATOM 707 C CA . CYS A 1 95 ? 32.784 7.759 0.339 1.00 61.91 95 CYS A CA 1
ATOM 708 C C . CYS A 1 95 ? 34.281 7.970 0.563 1.00 61.91 95 CYS A C 1
ATOM 710 O O . CYS A 1 95 ? 34.942 7.159 1.214 1.00 61.91 95 CYS A O 1
ATOM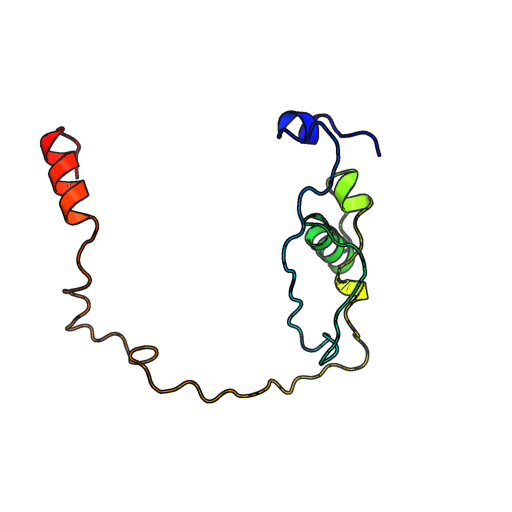 712 N N . SER A 1 96 ? 34.834 9.045 0.008 1.00 62.16 96 SER A N 1
ATOM 713 C CA . SER A 1 96 ? 36.215 9.413 0.258 1.00 62.16 96 SER A CA 1
ATOM 714 C C . SER A 1 96 ? 36.329 9.747 1.742 1.00 62.16 96 SER A C 1
ATOM 716 O O . SER A 1 96 ? 35.880 10.803 2.192 1.00 62.16 96 SER A O 1
ATOM 718 N N . LEU A 1 97 ? 36.966 8.855 2.509 1.00 57.50 97 LEU A N 1
ATOM 719 C CA . LEU A 1 97 ? 37.279 9.056 3.932 1.00 57.50 97 LEU A CA 1
ATOM 720 C C . LEU A 1 97 ? 38.070 10.358 4.180 1.00 57.50 97 LEU A C 1
ATOM 722 O O . LEU A 1 97 ? 38.125 10.850 5.301 1.00 57.50 97 LEU A O 1
ATOM 726 N N . VAL A 1 98 ? 38.645 10.945 3.124 1.00 56.88 98 VAL A N 1
ATOM 727 C CA . VAL A 1 98 ? 39.378 12.216 3.143 1.00 56.88 98 VAL A CA 1
ATOM 728 C C . VAL A 1 98 ? 38.447 13.442 3.119 1.00 56.88 98 VAL A C 1
ATOM 730 O O . VAL A 1 98 ? 38.765 14.446 3.748 1.00 56.88 98 VAL A O 1
ATOM 733 N N . THR A 1 99 ? 37.271 13.373 2.478 1.00 52.16 99 THR A N 1
ATOM 734 C CA . THR A 1 99 ? 36.279 14.476 2.454 1.00 52.16 99 THR A CA 1
ATOM 735 C C . THR A 1 99 ? 35.088 14.265 3.387 1.00 52.16 99 THR A C 1
ATOM 737 O O . THR A 1 99 ? 34.342 15.211 3.618 1.00 52.16 99 THR A O 1
ATOM 740 N N . ALA A 1 100 ? 34.938 13.092 4.011 1.00 50.53 100 ALA A N 1
ATOM 741 C CA . ALA A 1 100 ? 33.969 12.884 5.096 1.00 50.53 100 ALA A CA 1
ATOM 742 C C . ALA A 1 100 ? 34.281 13.716 6.357 1.00 50.53 100 ALA A C 1
ATOM 744 O O . ALA A 1 100 ? 33.424 13.887 7.214 1.00 50.53 100 ALA A O 1
ATOM 745 N N . ARG A 1 101 ? 35.481 14.306 6.459 1.00 50.75 101 ARG A N 1
ATOM 746 C CA . ARG A 1 101 ? 35.784 15.317 7.485 1.00 50.75 101 ARG A CA 1
ATOM 747 C C . ARG A 1 101 ? 35.203 16.701 7.168 1.00 50.75 101 ARG A C 1
ATOM 749 O O . ARG A 1 101 ? 35.298 17.600 7.994 1.00 50.75 101 ARG A O 1
ATOM 756 N N . ALA A 1 102 ? 34.629 16.869 5.976 1.00 54.06 102 ALA A N 1
ATOM 757 C CA . ALA A 1 102 ? 34.047 18.113 5.487 1.00 54.06 102 ALA A CA 1
ATOM 758 C C . ALA A 1 102 ? 32.571 17.965 5.076 1.00 54.06 102 ALA A C 1
ATOM 760 O O . ALA A 1 102 ? 32.036 18.855 4.409 1.00 54.06 102 ALA A O 1
ATOM 761 N N . SER A 1 103 ? 31.868 16.906 5.513 1.00 54.81 103 SER A N 1
ATOM 762 C CA . SER A 1 103 ? 30.436 17.086 5.754 1.00 54.81 103 SER A CA 1
ATOM 763 C C . SER A 1 103 ? 30.359 18.118 6.866 1.00 54.81 103 SER A C 1
ATOM 765 O O . SER A 1 103 ? 30.664 17.817 8.018 1.00 54.81 103 SER A O 1
ATOM 767 N N . ARG A 1 104 ? 30.085 19.368 6.481 1.00 57.84 104 ARG A N 1
ATOM 768 C CA . ARG A 1 104 ? 29.714 20.446 7.393 1.00 57.84 104 ARG A CA 1
ATOM 769 C C . ARG A 1 104 ? 28.888 19.821 8.507 1.00 57.84 104 ARG A C 1
ATOM 771 O O . ARG A 1 104 ? 27.828 19.273 8.222 1.00 57.84 104 ARG A O 1
ATOM 778 N N . ASN A 1 105 ? 29.386 19.876 9.738 1.00 62.31 105 ASN A N 1
ATOM 779 C CA . ASN A 1 105 ? 28.536 19.704 10.900 1.00 62.31 105 ASN A CA 1
ATOM 780 C C . ASN A 1 105 ? 27.495 20.825 10.797 1.00 62.31 105 AS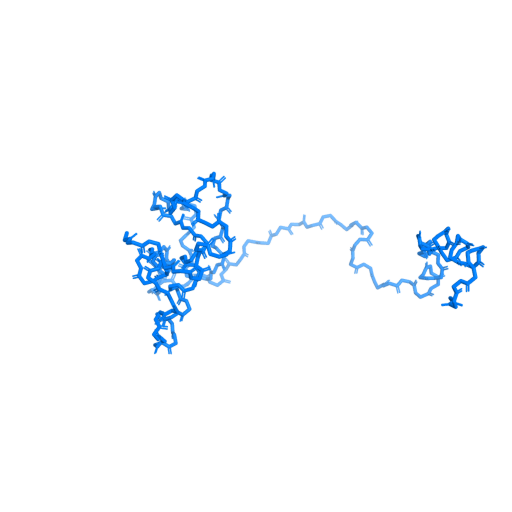N A C 1
ATOM 782 O O . ASN A 1 105 ? 27.719 21.930 11.275 1.00 62.31 105 ASN A O 1
ATOM 786 N N . GLU A 1 106 ? 26.387 20.576 10.104 1.00 66.00 106 GLU A N 1
ATOM 787 C CA . GLU A 1 106 ? 25.235 21.482 10.010 1.00 66.00 106 GLU A CA 1
ATOM 788 C C . GLU A 1 106 ? 24.675 21.805 11.403 1.00 66.00 106 GLU A C 1
ATOM 790 O O . GLU A 1 106 ? 24.033 22.828 11.609 1.00 66.00 106 GLU A O 1
ATOM 795 N N . TRP A 1 107 ? 25.018 20.954 12.370 1.00 68.75 107 TRP A N 1
ATOM 796 C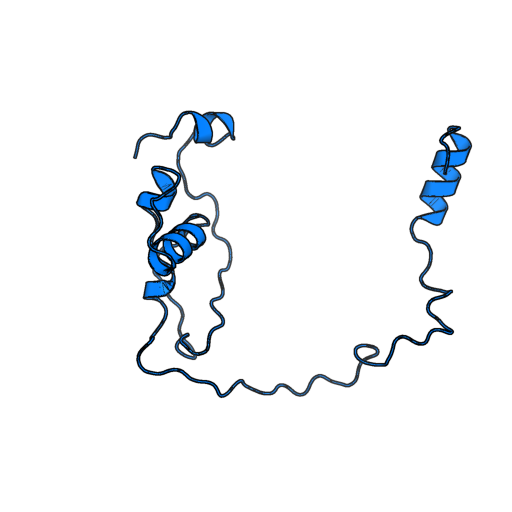 CA . TRP A 1 107 ? 24.740 21.072 13.789 1.00 68.75 107 TRP A CA 1
ATOM 797 C C . TRP A 1 107 ? 25.733 21.951 14.555 1.00 68.75 107 TRP A C 1
ATOM 799 O O . TRP A 1 107 ? 25.432 22.309 15.685 1.00 68.75 107 TRP A O 1
ATOM 809 N N . ALA A 1 108 ? 26.880 22.342 13.986 1.00 76.56 108 ALA A N 1
ATOM 810 C CA . ALA A 1 108 ? 27.856 23.188 14.686 1.00 76.56 108 ALA A CA 1
ATOM 811 C C . ALA A 1 108 ? 27.256 24.519 15.188 1.00 76.56 108 ALA A C 1
ATOM 813 O O . ALA A 1 108 ? 27.451 24.830 16.360 1.00 76.56 108 ALA A O 1
ATOM 814 N N . PRO A 1 109 ? 26.439 25.253 14.402 1.00 80.06 109 PRO A N 1
ATOM 815 C CA . PRO A 1 109 ? 25.762 26.451 14.903 1.00 80.06 109 PRO A CA 1
ATOM 816 C C . PRO A 1 109 ? 24.782 26.158 16.050 1.00 80.06 109 PRO A C 1
ATOM 818 O O . PRO A 1 109 ? 24.580 26.990 16.929 1.00 80.06 109 PRO A O 1
ATOM 821 N N . VAL A 1 110 ? 24.162 24.975 16.048 1.00 77.69 110 VAL A N 1
ATOM 822 C CA . VAL A 1 110 ? 23.196 24.559 17.076 1.00 77.69 110 VAL A CA 1
ATOM 823 C C . VAL A 1 110 ? 23.913 24.154 18.363 1.00 77.69 110 VAL A C 1
ATOM 825 O O . VAL A 1 110 ? 23.446 24.491 19.447 1.00 77.69 110 VAL A O 1
ATOM 828 N N . LEU A 1 111 ? 25.058 23.479 18.250 1.00 81.94 111 LEU A N 1
ATOM 829 C CA . LEU A 1 111 ? 25.908 23.111 19.382 1.00 81.94 111 LEU A CA 1
ATOM 830 C C . LEU A 1 111 ? 26.515 24.360 20.044 1.00 81.94 111 LEU A C 1
ATOM 832 O O . LEU A 1 111 ? 26.448 24.478 21.264 1.00 81.94 111 LEU A O 1
ATOM 836 N N . ASP A 1 112 ? 26.986 25.340 19.263 1.00 84.62 112 ASP A N 1
ATOM 837 C CA . ASP A 1 112 ? 27.457 26.637 19.786 1.00 84.62 112 ASP A CA 1
ATOM 838 C C . ASP A 1 112 ? 26.341 27.398 20.525 1.00 84.62 112 ASP A C 1
ATOM 840 O O . ASP A 1 112 ? 26.545 27.963 21.607 1.00 84.62 112 ASP A O 1
ATOM 844 N N . MET A 1 113 ? 25.126 27.386 19.969 1.00 84.94 113 MET A N 1
ATOM 845 C CA . MET A 1 113 ? 23.958 27.983 20.611 1.00 84.94 113 MET A CA 1
ATOM 846 C C . MET A 1 113 ? 23.614 27.263 21.924 1.00 84.94 113 MET A C 1
ATOM 848 O O . MET A 1 113 ? 23.413 27.912 22.948 1.00 84.94 113 MET A O 1
ATOM 852 N N . ALA A 1 114 ? 23.586 25.932 21.926 1.00 84.56 114 ALA A N 1
ATOM 853 C CA . ALA A 1 114 ? 23.290 25.131 23.110 1.00 84.56 114 ALA A CA 1
ATOM 854 C C . ALA A 1 114 ? 24.328 25.337 24.232 1.00 84.56 114 ALA A C 1
ATOM 856 O O . ALA A 1 114 ? 23.938 25.512 25.389 1.00 84.56 114 ALA A O 1
ATOM 857 N N . ALA A 1 115 ? 25.619 25.439 23.894 1.00 87.62 115 ALA A N 1
ATOM 858 C CA . ALA A 1 115 ? 26.678 25.788 24.843 1.00 87.62 115 ALA A CA 1
ATOM 859 C C . ALA A 1 115 ? 26.481 27.192 25.444 1.00 87.62 115 ALA A C 1
ATOM 861 O O . ALA A 1 115 ? 26.645 27.378 26.650 1.00 87.62 115 ALA A O 1
ATOM 862 N N . THR A 1 116 ? 26.051 28.170 24.634 1.00 90.50 116 THR A N 1
ATOM 863 C CA . THR A 1 116 ? 25.727 29.530 25.111 1.00 90.50 116 THR A CA 1
ATOM 864 C C . THR A 1 116 ? 24.597 29.520 26.147 1.00 90.50 116 THR A C 1
ATOM 866 O O . THR A 1 116 ? 24.603 30.313 27.087 1.00 90.50 116 THR A O 1
ATOM 869 N N . PHE A 1 117 ? 23.649 28.590 26.019 1.00 89.19 117 PHE A N 1
ATOM 870 C CA . PHE A 1 117 ? 22.559 28.395 26.977 1.00 89.19 117 PHE A CA 1
ATOM 871 C C . PHE A 1 117 ? 22.906 27.435 28.131 1.00 89.19 117 PHE A C 1
ATOM 873 O O . PHE A 1 117 ? 22.025 27.099 28.922 1.00 89.19 117 PHE A O 1
ATOM 880 N N . GLY A 1 118 ? 24.165 26.999 28.252 1.00 86.25 118 GLY A N 1
ATOM 881 C CA . GLY A 1 118 ? 24.643 26.154 29.351 1.00 86.25 118 GLY A CA 1
ATOM 882 C C . GLY A 1 118 ? 24.224 24.685 29.263 1.00 86.25 118 GLY A C 1
ATOM 883 O O . GLY A 1 118 ? 24.266 23.978 30.270 1.00 86.25 118 GLY A O 1
ATOM 884 N N . TRP A 1 119 ? 23.809 24.217 28.086 1.00 75.81 119 TRP A N 1
ATOM 885 C CA . TRP A 1 119 ? 23.492 22.809 27.868 1.00 75.81 119 TRP A CA 1
ATOM 886 C C . TRP A 1 119 ? 24.784 22.000 27.688 1.00 75.81 119 TRP A C 1
ATOM 888 O O . TRP A 1 119 ? 25.709 22.481 27.031 1.00 75.81 119 TRP A O 1
ATOM 898 N N . PRO A 1 120 ? 24.866 20.774 28.236 1.00 74.94 120 PRO A N 1
ATOM 899 C CA . PRO A 1 120 ? 25.994 19.888 27.985 1.00 74.94 120 PRO A CA 1
ATOM 900 C C . PRO A 1 120 ? 25.912 19.367 26.543 1.00 74.94 120 PRO A C 1
ATOM 902 O O . PRO A 1 120 ? 25.004 18.601 26.213 1.00 74.94 120 PRO A O 1
ATOM 905 N N . VAL A 1 121 ? 26.845 19.804 25.698 1.00 74.00 121 VAL A N 1
ATOM 906 C CA . VAL A 1 121 ? 27.001 19.400 24.290 1.00 74.00 121 VAL A CA 1
ATOM 907 C C . VAL A 1 121 ? 28.368 18.799 24.017 1.00 74.00 121 VAL A C 1
ATOM 909 O O . VAL A 1 121 ? 29.331 19.187 24.716 1.00 74.00 121 VAL A O 1
#

Foldseek 3Di:
DDQDPVNVVVVNPPLDQPDDDDDDDDFLQADPPDDDPDDFGPLLDVLQVCVVVVHDDPDPNNVPGNHPCVRGHPVGGHPDDDDDPDPPDVPPDDPPPVCVVVPPPPCPVVVVVCVVVVHDD

pLDDT: mean 84.55, std 12.98, range [50.53, 98.31]